Protein AF-A0A7K3YGT2-F1 (afdb_monomer_lite)

Foldseek 3Di:
DDPVLLVVLVVVVVVVCVVVVHDQDPPVVVSSVQSVQQSVCCVVPVGSPGSVDDDPPDPD

Radius of gyration: 11.77 Å; chains: 1; bounding box: 29×22×28 Å

pLDDT: mean 93.7, std 6.67, range [66.88, 98.44]

Secondary structure (DSSP, 8-state):
--HHHHHHHHHHHHHHHHHHT----S-HHHHHHHHHHHHHHHHHHSS---TTS---SS--

Sequence (60 aa):
MSEEKIEEERTRAKVYAKEKGFILNVNEKQLETVLRGLARNRERFGEPYCPCRLRSGDPE

Structure (mmCIF, N/CA/C/O backbone):
data_AF-A0A7K3YGT2-F1
#
_entry.id   AF-A0A7K3YGT2-F1
#
loop_
_atom_site.group_PDB
_atom_site.id
_atom_site.type_symbol
_atom_site.label_atom_id
_atom_site.label_alt_id
_atom_site.label_comp_id
_atom_site.label_asym_id
_atom_site.label_entity_id
_atom_site.label_seq_id
_atom_site.pdbx_PDB_ins_code
_atom_site.Cartn_x
_atom_site.Cartn_y
_atom_site.Cartn_z
_atom_site.occupancy
_atom_site.B_iso_or_equiv
_atom_site.auth_seq_id
_atom_site.auth_comp_id
_atom_site.auth_asym_id
_atom_site.auth_atom_id
_atom_site.pdbx_PDB_model_num
ATOM 1 N N . MET A 1 1 ? 8.169 10.912 0.381 1.00 68.75 1 MET A N 1
ATOM 2 C CA . MET A 1 1 ? 6.911 10.192 0.631 1.00 68.75 1 MET A CA 1
ATOM 3 C C . MET A 1 1 ? 5.965 11.049 1.456 1.00 68.75 1 MET A C 1
ATOM 5 O O . MET A 1 1 ? 6.173 11.215 2.653 1.00 68.75 1 MET A O 1
ATOM 9 N N . SER A 1 2 ? 4.988 11.654 0.789 1.00 81.19 2 SER A N 1
ATOM 10 C CA . SER A 1 2 ? 3.947 12.484 1.400 1.00 81.19 2 SER A CA 1
ATOM 11 C C . SER A 1 2 ? 2.888 11.624 2.097 1.00 81.19 2 SER A C 1
ATOM 13 O O . SER A 1 2 ? 2.612 10.507 1.659 1.00 81.19 2 SER A O 1
ATOM 15 N N . GLU A 1 3 ? 2.279 12.148 3.165 1.00 87.44 3 GLU A N 1
ATOM 16 C CA . GLU A 1 3 ? 1.135 11.500 3.832 1.00 87.44 3 GLU A CA 1
ATOM 17 C C . GLU A 1 3 ? -0.041 11.291 2.869 1.00 87.44 3 GLU A C 1
ATOM 19 O O . GLU A 1 3 ? -0.700 10.256 2.907 1.00 87.44 3 GLU A O 1
ATOM 24 N N . GLU A 1 4 ? -0.209 12.213 1.920 1.00 91.88 4 GLU A N 1
ATOM 25 C CA . GLU A 1 4 ? -1.184 12.136 0.829 1.00 91.88 4 GLU A CA 1
ATOM 26 C C . GLU A 1 4 ? -1.097 10.818 0.040 1.00 91.88 4 GLU A C 1
ATOM 28 O O . GLU A 1 4 ? -2.101 10.132 -0.131 1.00 91.88 4 GLU A O 1
ATOM 33 N N . LYS A 1 5 ? 0.111 10.384 -0.352 1.00 92.31 5 LYS A N 1
ATOM 34 C CA . LYS A 1 5 ? 0.296 9.136 -1.117 1.00 92.31 5 LYS A CA 1
ATOM 35 C C . LYS A 1 5 ? -0.064 7.888 -0.315 1.00 92.31 5 LYS A C 1
ATOM 37 O O . LYS A 1 5 ? -0.480 6.887 -0.889 1.00 92.31 5 LYS A O 1
ATOM 42 N N . ILE A 1 6 ? 0.122 7.919 1.003 1.00 95.75 6 ILE A N 1
ATOM 43 C CA . ILE A 1 6 ? -0.256 6.794 1.866 1.00 95.75 6 ILE A CA 1
ATOM 44 C C . ILE A 1 6 ? -1.783 6.697 1.931 1.00 95.75 6 ILE A C 1
ATOM 46 O O . ILE A 1 6 ? -2.323 5.593 1.841 1.00 95.75 6 ILE A O 1
ATOM 50 N N . GLU A 1 7 ? -2.480 7.832 2.030 1.00 96.62 7 GLU A N 1
ATOM 51 C CA . GLU A 1 7 ? -3.945 7.857 2.047 1.00 96.62 7 GLU A CA 1
ATOM 52 C C . GLU A 1 7 ? -4.555 7.487 0.684 1.00 96.62 7 GLU A C 1
ATOM 54 O O . GLU A 1 7 ? -5.576 6.795 0.634 1.00 96.62 7 GLU A O 1
ATOM 59 N N . GLU A 1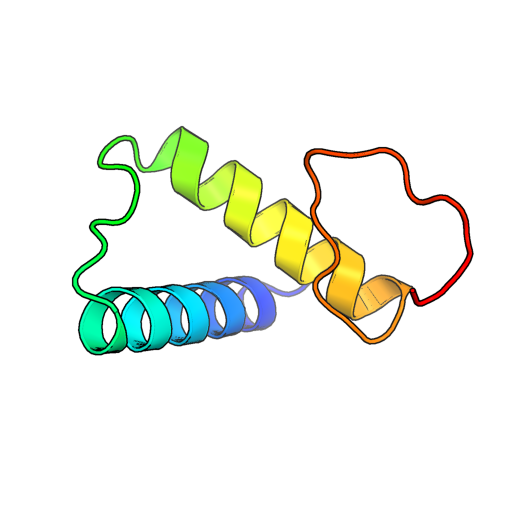 8 ? -3.903 7.842 -0.428 1.00 96.38 8 GLU A N 1
ATOM 60 C CA . GLU A 1 8 ? -4.279 7.342 -1.757 1.00 96.38 8 GLU A CA 1
ATOM 61 C C . GLU A 1 8 ? -4.226 5.810 -1.825 1.00 96.38 8 GLU A C 1
ATOM 63 O O . GLU A 1 8 ? -5.197 5.167 -2.237 1.00 96.38 8 GLU A O 1
ATOM 68 N N . GLU A 1 9 ? -3.113 5.204 -1.394 1.00 96.94 9 GLU A N 1
ATOM 69 C CA . GLU A 1 9 ? -2.975 3.744 -1.374 1.00 96.94 9 GLU A CA 1
ATOM 70 C C . GLU A 1 9 ? -3.973 3.103 -0.398 1.00 96.94 9 GLU A C 1
ATOM 72 O O . GLU A 1 9 ? -4.531 2.042 -0.690 1.00 96.94 9 GLU A O 1
ATOM 77 N N . ARG A 1 10 ? -4.288 3.770 0.723 1.00 97.56 10 ARG A N 1
ATOM 78 C CA . ARG A 1 10 ? -5.329 3.323 1.661 1.00 97.56 10 ARG A CA 1
ATOM 79 C C . ARG A 1 10 ? -6.708 3.317 1.011 1.00 97.56 10 ARG A C 1
ATOM 81 O O . ARG A 1 10 ? -7.457 2.350 1.165 1.00 97.56 10 ARG A O 1
ATOM 88 N N . THR A 1 11 ? -7.038 4.374 0.277 1.00 97.94 11 THR A N 1
ATOM 89 C CA . THR A 1 11 ? -8.308 4.504 -0.442 1.00 97.94 11 THR A CA 1
ATOM 90 C C . THR A 1 11 ? -8.425 3.434 -1.524 1.00 97.94 11 THR A C 1
ATOM 92 O O . THR A 1 11 ? -9.424 2.712 -1.556 1.00 97.94 11 THR A O 1
ATOM 95 N N . ARG A 1 12 ? -7.377 3.241 -2.338 1.00 97.19 12 ARG A N 1
ATOM 96 C CA . ARG A 1 12 ? -7.315 2.160 -3.338 1.00 97.19 12 ARG A CA 1
ATOM 97 C C . ARG A 1 12 ? -7.500 0.784 -2.708 1.00 97.19 12 ARG A C 1
ATOM 99 O O . ARG A 1 12 ? -8.314 0.002 -3.193 1.00 97.19 12 ARG A O 1
ATOM 106 N N . ALA A 1 13 ? -6.792 0.500 -1.614 1.00 97.50 13 ALA A N 1
ATOM 107 C CA . ALA A 1 13 ? -6.884 -0.779 -0.919 1.00 97.50 13 ALA A CA 1
ATOM 108 C C . ALA A 1 13 ? -8.299 -1.041 -0.380 1.00 97.50 13 ALA A C 1
ATOM 110 O O . ALA A 1 13 ? -8.803 -2.154 -0.514 1.00 97.50 13 ALA A O 1
ATOM 111 N N . LYS A 1 14 ? -8.971 -0.024 0.178 1.00 97.94 14 LYS A N 1
ATOM 112 C CA . LYS A 1 14 ? -10.361 -0.134 0.654 1.00 97.94 14 LYS A CA 1
ATOM 113 C C . LYS A 1 14 ? -11.348 -0.413 -0.476 1.00 97.94 14 LYS A C 1
ATOM 115 O O . LYS A 1 14 ? -12.208 -1.277 -0.316 1.00 97.94 14 LYS A O 1
ATOM 120 N N . VAL A 1 15 ? -11.234 0.308 -1.593 1.00 98.31 15 VAL A N 1
ATOM 121 C CA . VAL A 1 15 ? -12.097 0.102 -2.768 1.00 98.31 15 VAL A CA 1
ATOM 122 C C . VAL A 1 15 ? -11.909 -1.313 -3.305 1.00 98.31 15 VAL A C 1
AT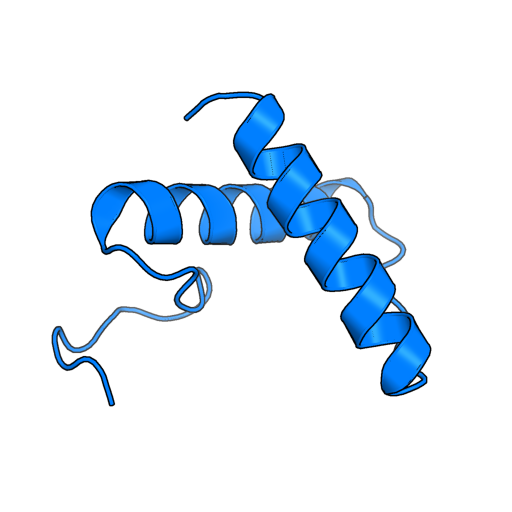OM 124 O O . VAL A 1 15 ? -12.879 -2.060 -3.391 1.00 98.31 15 VAL A O 1
ATOM 127 N N . TYR A 1 16 ? -10.661 -1.720 -3.541 1.00 97.94 16 TYR A N 1
ATOM 128 C CA . TYR A 1 16 ? -10.345 -3.050 -4.053 1.00 97.94 16 TYR A CA 1
ATOM 129 C C . TYR A 1 16 ? -10.813 -4.167 -3.110 1.00 97.94 16 TYR A C 1
ATOM 131 O O . TYR A 1 16 ? -11.396 -5.158 -3.549 1.00 97.94 16 TYR A O 1
ATOM 139 N N . ALA A 1 17 ? -10.613 -3.998 -1.800 1.00 98.06 17 ALA A N 1
ATOM 140 C CA . ALA A 1 17 ? -11.083 -4.955 -0.808 1.00 98.06 17 ALA A CA 1
ATOM 141 C C . ALA A 1 17 ? -12.613 -5.087 -0.832 1.00 98.06 17 ALA A C 1
ATOM 143 O O . ALA A 1 17 ? -13.126 -6.203 -0.868 1.00 98.06 17 ALA A O 1
ATOM 144 N N . LYS A 1 18 ? -13.343 -3.967 -0.909 1.00 98.06 18 LYS A N 1
ATOM 145 C CA . LYS A 1 18 ? -14.808 -3.966 -1.013 1.00 98.06 18 LYS A CA 1
ATOM 146 C C . LYS A 1 18 ? -15.297 -4.654 -2.289 1.00 98.06 18 LYS A C 1
ATOM 148 O O . LYS A 1 18 ? -16.208 -5.472 -2.216 1.00 98.06 18 LYS A O 1
ATOM 153 N N . GLU A 1 19 ? -14.694 -4.351 -3.435 1.00 98.44 19 GLU A N 1
ATOM 154 C CA . GLU A 1 19 ? -15.060 -4.944 -4.730 1.00 98.44 19 GLU A CA 1
ATOM 155 C C . GLU A 1 19 ? -14.823 -6.457 -4.781 1.00 98.44 19 GLU A C 1
ATOM 157 O O . GLU A 1 19 ? -15.549 -7.176 -5.466 1.00 98.44 19 GLU A O 1
ATOM 162 N N . LYS A 1 20 ? -13.808 -6.947 -4.063 1.00 98.06 20 LYS A N 1
ATOM 163 C CA . LYS A 1 20 ? -13.423 -8.365 -4.049 1.00 98.06 20 LYS A CA 1
ATOM 164 C C . LYS A 1 20 ? -13.935 -9.143 -2.836 1.00 98.06 20 LYS A C 1
ATOM 166 O O . LYS A 1 20 ? -13.707 -10.346 -2.761 1.00 98.06 20 LYS A O 1
ATOM 171 N N . GLY A 1 21 ? -14.613 -8.487 -1.893 1.00 97.81 21 GLY A N 1
ATOM 172 C CA . GLY A 1 21 ? -15.051 -9.108 -0.640 1.00 97.81 21 GLY A CA 1
ATOM 173 C C . GLY A 1 21 ? -13.900 -9.461 0.310 1.00 97.81 21 GLY A C 1
ATOM 174 O O . GLY A 1 21 ? -14.041 -10.352 1.145 1.00 97.81 21 GLY A O 1
ATOM 175 N N . PHE A 1 22 ? -12.754 -8.791 0.184 1.00 97.88 22 PHE A N 1
ATOM 176 C CA . PHE A 1 22 ? -11.629 -8.949 1.100 1.00 97.88 22 PHE A CA 1
ATOM 177 C C . PHE A 1 22 ? -11.774 -8.046 2.322 1.00 97.88 22 PHE A C 1
ATOM 179 O O . PHE A 1 22 ? -12.401 -6.987 2.283 1.00 97.88 22 PHE A O 1
ATOM 186 N N . ILE A 1 23 ? -11.125 -8.452 3.409 1.00 97.38 23 ILE A N 1
ATOM 187 C CA . ILE A 1 23 ? -11.008 -7.661 4.630 1.00 97.38 23 ILE A CA 1
ATOM 188 C C . ILE A 1 23 ? -9.547 -7.234 4.757 1.00 97.38 23 ILE A C 1
ATOM 190 O O . ILE A 1 23 ? -8.641 -8.066 4.685 1.00 97.38 23 ILE A O 1
ATOM 194 N N . LEU A 1 24 ? -9.313 -5.930 4.919 1.00 97.62 24 LEU A N 1
ATOM 195 C CA . LEU A 1 24 ? -7.976 -5.424 5.225 1.00 97.62 24 LEU A CA 1
ATOM 196 C C . LEU A 1 24 ? -7.542 -5.898 6.612 1.00 97.62 24 LEU A C 1
ATOM 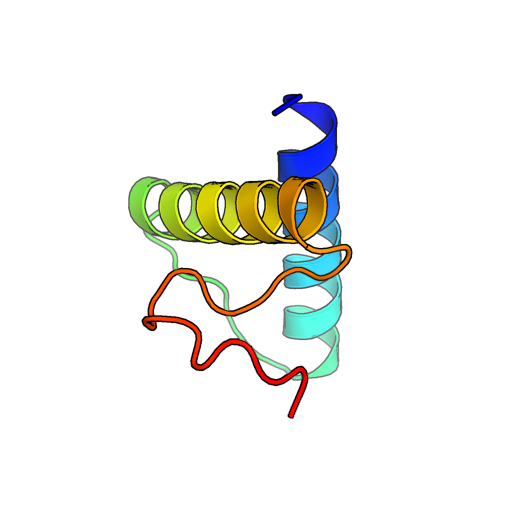198 O O . LEU A 1 24 ? -8.366 -6.144 7.490 1.00 97.62 24 LEU A O 1
ATOM 202 N N . ASN A 1 25 ? -6.233 -6.010 6.814 1.00 97.56 25 ASN A N 1
ATOM 203 C CA . ASN A 1 25 ? -5.691 -6.454 8.089 1.00 97.56 25 ASN A CA 1
ATOM 204 C C . ASN A 1 25 ? -6.156 -5.532 9.231 1.00 97.56 25 ASN A C 1
ATOM 206 O O . ASN A 1 25 ? -5.933 -4.325 9.183 1.00 97.56 25 ASN A O 1
ATOM 210 N N . VAL A 1 26 ? -6.769 -6.122 10.259 1.00 97.25 26 VAL A N 1
ATOM 211 C CA . VAL A 1 26 ? -7.273 -5.419 11.452 1.00 97.25 26 VAL A CA 1
ATOM 212 C C . VAL A 1 26 ? -6.156 -4.817 12.305 1.00 97.25 26 VAL A C 1
ATOM 214 O O . VAL A 1 26 ? -6.389 -3.906 13.096 1.00 97.25 26 VAL A O 1
ATOM 217 N N . ASN A 1 27 ? -4.927 -5.319 12.165 1.00 98.19 27 ASN A N 1
ATOM 218 C CA . ASN A 1 27 ? -3.762 -4.725 12.798 1.00 98.19 27 ASN A CA 1
ATOM 219 C C . ASN A 1 27 ? -3.326 -3.484 12.008 1.00 98.19 27 ASN A C 1
ATOM 221 O O . ASN A 1 27 ? -2.570 -3.586 11.039 1.00 98.19 27 ASN A O 1
ATOM 225 N N . GLU A 1 28 ? -3.770 -2.310 12.462 1.00 96.19 28 GLU A N 1
ATOM 226 C CA . GLU A 1 28 ? -3.498 -1.027 11.801 1.00 96.19 28 GLU A CA 1
ATOM 227 C C . GLU A 1 28 ? -2.001 -0.764 11.598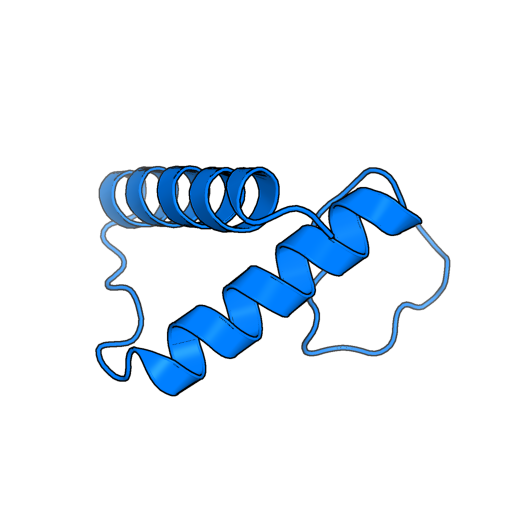 1.00 96.19 28 GLU A C 1
ATOM 229 O O . GLU A 1 28 ? -1.616 -0.282 10.540 1.00 96.19 28 GLU A O 1
ATOM 234 N N . LYS A 1 29 ? -1.124 -1.161 12.534 1.00 97.06 29 LYS A N 1
ATOM 235 C CA . LYS A 1 29 ? 0.330 -0.972 12.363 1.00 97.06 29 LYS A CA 1
ATOM 236 C C . LYS A 1 29 ? 0.883 -1.792 11.197 1.00 97.06 29 LYS A C 1
ATOM 238 O O . LYS A 1 29 ? 1.728 -1.312 10.439 1.00 97.06 29 LYS A O 1
ATOM 243 N N . GLN A 1 30 ? 0.426 -3.036 11.048 1.00 97.62 30 GLN A N 1
ATOM 244 C CA . GLN A 1 30 ? 0.843 -3.889 9.932 1.00 97.62 30 GLN A CA 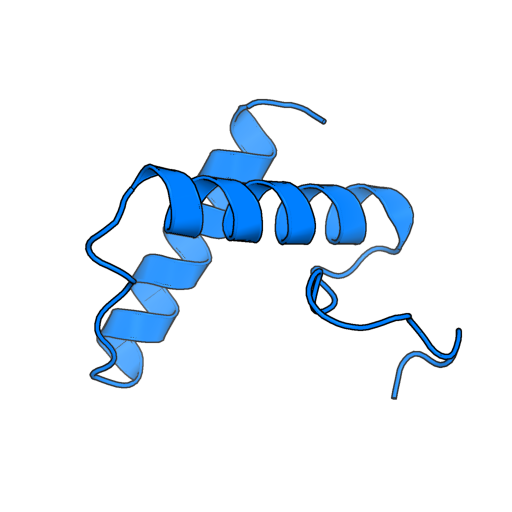1
ATOM 245 C C . GLN A 1 30 ? 0.262 -3.386 8.611 1.00 97.62 30 GLN A C 1
ATOM 247 O O . GLN A 1 30 ? 0.987 -3.304 7.620 1.00 97.62 30 GLN A O 1
ATOM 252 N N . LEU A 1 31 ? -1.019 -3.008 8.609 1.00 97.69 31 LEU A N 1
ATOM 253 C CA . LEU A 1 31 ? -1.680 -2.423 7.447 1.00 97.69 31 LEU A CA 1
ATOM 254 C C . LEU A 1 31 ? -0.944 -1.161 6.978 1.00 97.69 31 LEU A C 1
ATOM 256 O O . LEU A 1 31 ? -0.565 -1.064 5.81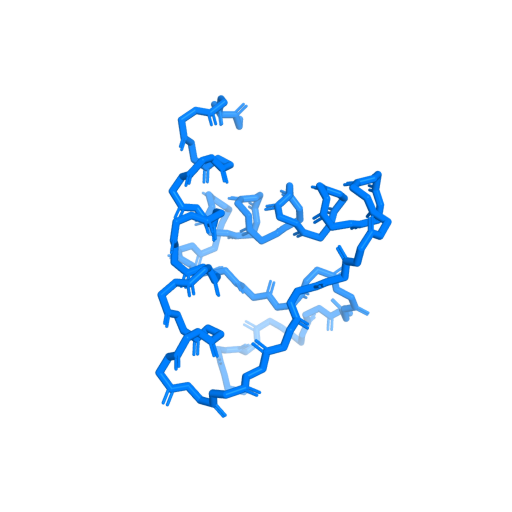3 1.00 97.69 31 LEU A O 1
ATOM 260 N N . GLU A 1 32 ? -0.665 -0.237 7.893 1.00 97.12 32 GLU A N 1
ATOM 261 C CA . GLU A 1 32 ? 0.057 1.002 7.615 1.00 97.12 32 GLU A CA 1
ATOM 262 C C . GLU A 1 32 ? 1.468 0.736 7.074 1.00 97.12 32 GLU A C 1
ATOM 264 O O . GLU A 1 32 ? 1.901 1.391 6.126 1.00 97.12 32 GLU A O 1
ATOM 269 N N . THR A 1 33 ? 2.172 -0.266 7.610 1.00 97.50 33 THR A N 1
ATOM 270 C CA . THR A 1 33 ? 3.502 -0.658 7.116 1.00 97.50 33 THR A CA 1
ATOM 271 C C . THR A 1 33 ? 3.456 -1.077 5.644 1.00 97.50 33 THR A C 1
ATOM 273 O O . THR A 1 33 ? 4.297 -0.646 4.849 1.00 97.50 33 THR A O 1
ATOM 276 N N . VAL A 1 34 ? 2.456 -1.874 5.254 1.00 97.81 34 VAL A N 1
ATOM 277 C CA . VAL A 1 34 ? 2.274 -2.299 3.857 1.00 97.81 34 VAL A CA 1
ATOM 278 C C . VAL A 1 34 ? 1.888 -1.112 2.972 1.00 97.81 34 VAL A C 1
ATOM 280 O O . VAL A 1 34 ? 2.493 -0.932 1.918 1.00 97.81 34 VAL A O 1
ATOM 283 N N . LEU A 1 35 ? 0.955 -0.262 3.412 1.00 97.88 35 LEU A N 1
ATOM 284 C CA . LEU A 1 35 ? 0.528 0.933 2.669 1.00 97.88 35 LEU A CA 1
ATOM 285 C C . LEU A 1 35 ? 1.689 1.906 2.422 1.00 97.88 35 LEU A C 1
ATOM 287 O O . LEU A 1 35 ? 1.878 2.376 1.301 1.00 97.88 35 LEU A O 1
ATOM 291 N N . ARG A 1 36 ? 2.532 2.140 3.434 1.00 97.31 36 ARG A N 1
ATOM 292 C CA . ARG A 1 36 ? 3.768 2.928 3.299 1.00 97.31 36 ARG A CA 1
ATOM 293 C C . ARG A 1 36 ? 4.722 2.309 2.279 1.00 97.31 36 ARG A C 1
ATOM 295 O O . ARG A 1 36 ? 5.311 3.025 1.474 1.00 97.31 36 ARG A O 1
ATOM 302 N N . GLY A 1 37 ? 4.869 0.987 2.289 1.00 96.62 37 GLY A N 1
ATOM 303 C CA . GLY A 1 37 ? 5.688 0.273 1.313 1.00 96.62 37 GLY A CA 1
ATOM 304 C C . GLY A 1 37 ? 5.175 0.418 -0.126 1.00 96.62 37 GLY A C 1
ATOM 305 O O . GLY A 1 37 ? 5.966 0.702 -1.027 1.00 96.62 37 GLY A O 1
ATOM 306 N N . LEU A 1 38 ? 3.862 0.284 -0.331 1.00 97.00 38 LEU A N 1
ATOM 307 C CA . LEU A 1 38 ? 3.206 0.476 -1.630 1.00 97.00 38 LEU A CA 1
ATOM 308 C C . LEU A 1 38 ? 3.398 1.909 -2.142 1.00 97.00 38 LEU A C 1
ATOM 310 O O . LEU A 1 38 ? 3.883 2.103 -3.258 1.00 97.00 38 LEU A O 1
ATOM 314 N N . ALA A 1 39 ? 3.125 2.908 -1.297 1.00 96.88 39 ALA A N 1
ATOM 315 C CA . ALA A 1 39 ? 3.299 4.320 -1.632 1.00 96.88 39 ALA A CA 1
ATOM 316 C C . ALA A 1 39 ? 4.757 4.647 -1.997 1.00 96.88 39 ALA A C 1
ATOM 318 O O . ALA A 1 39 ? 5.018 5.344 -2.982 1.00 96.88 39 ALA A O 1
ATOM 319 N N . ARG A 1 40 ? 5.724 4.093 -1.251 1.00 95.69 40 ARG A N 1
ATOM 320 C CA . ARG A 1 40 ? 7.157 4.244 -1.543 1.00 95.69 40 ARG A CA 1
ATOM 321 C C . ARG A 1 40 ? 7.522 3.653 -2.900 1.00 95.69 40 ARG A C 1
ATOM 323 O O . ARG A 1 40 ? 8.292 4.263 -3.638 1.00 95.69 40 ARG A O 1
ATOM 330 N N . ASN A 1 41 ? 7.014 2.466 -3.216 1.00 94.88 41 ASN A N 1
ATOM 331 C CA . ASN A 1 41 ? 7.313 1.807 -4.483 1.00 94.88 41 ASN A CA 1
ATOM 332 C C . ASN A 1 41 ? 6.692 2.557 -5.661 1.00 94.88 41 ASN A C 1
ATOM 334 O O . ASN A 1 41 ? 7.386 2.775 -6.651 1.00 94.88 41 ASN A O 1
ATOM 338 N N . ARG A 1 42 ? 5.466 3.061 -5.508 1.00 94.12 42 ARG A N 1
ATOM 339 C CA . ARG A 1 42 ? 4.821 3.910 -6.513 1.00 94.12 42 ARG A CA 1
ATOM 340 C C . ARG A 1 42 ? 5.602 5.194 -6.764 1.00 94.12 42 ARG A C 1
ATOM 342 O O . ARG A 1 42 ? 5.842 5.556 -7.907 1.00 94.12 42 ARG A O 1
ATOM 349 N N . GLU A 1 43 ? 6.076 5.844 -5.702 1.00 93.62 43 GLU A N 1
ATOM 350 C CA . GLU A 1 43 ? 6.914 7.044 -5.811 1.00 93.62 43 GLU A CA 1
ATOM 351 C C . GLU A 1 43 ? 8.254 6.780 -6.512 1.00 93.62 43 GLU A C 1
ATOM 353 O O . GLU A 1 43 ? 8.718 7.628 -7.267 1.00 93.62 43 GLU A O 1
ATOM 358 N N . ARG A 1 44 ? 8.878 5.620 -6.282 1.00 92.44 44 ARG A N 1
ATOM 359 C CA . ARG A 1 44 ? 10.199 5.299 -6.848 1.00 92.44 44 ARG A CA 1
ATOM 360 C C . ARG A 1 44 ? 10.152 4.687 -8.243 1.00 92.44 44 ARG A C 1
ATOM 362 O O . ARG A 1 44 ? 11.118 4.834 -8.984 1.00 92.44 44 ARG A O 1
ATOM 369 N N . PHE A 1 45 ? 9.094 3.948 -8.564 1.00 92.19 45 PHE A N 1
ATOM 370 C CA . PHE A 1 45 ? 9.050 3.059 -9.726 1.00 92.19 45 PHE A CA 1
ATOM 371 C C . PHE A 1 45 ? 7.814 3.258 -10.610 1.00 92.19 45 PHE A C 1
ATOM 373 O O . PHE A 1 45 ? 7.628 2.497 -11.552 1.00 92.19 45 PHE A O 1
ATOM 380 N N . GLY A 1 46 ? 6.958 4.233 -10.297 1.00 92.06 46 GLY A N 1
ATOM 381 C CA . GLY A 1 46 ? 5.720 4.517 -11.026 1.00 92.06 46 GLY A CA 1
ATOM 382 C C . GLY A 1 46 ? 4.519 3.687 -10.568 1.00 92.06 46 GLY A C 1
ATOM 383 O O . GLY A 1 46 ? 3.398 4.174 -10.637 1.00 92.06 46 GLY A O 1
ATOM 384 N N . GLU A 1 47 ? 4.745 2.493 -10.008 1.00 92.50 47 GLU A N 1
ATOM 385 C CA . GLU A 1 47 ? 3.686 1.550 -9.618 1.00 92.50 47 GLU A CA 1
ATOM 386 C C . GLU A 1 47 ? 3.851 1.012 -8.182 1.00 92.50 47 GLU A C 1
ATOM 388 O O . GLU A 1 47 ? 4.981 0.869 -7.696 1.00 92.50 47 GLU A O 1
ATOM 393 N N . PRO A 1 48 ? 2.750 0.682 -7.471 1.00 94.00 48 PRO A N 1
ATOM 394 C CA . PRO A 1 48 ? 2.777 0.190 -6.092 1.00 94.00 48 PRO A CA 1
ATOM 395 C C . PRO A 1 48 ? 3.157 -1.303 -6.029 1.00 94.00 48 PRO A C 1
ATOM 397 O O . PRO A 1 48 ? 2.386 -2.145 -5.574 1.00 94.00 48 PRO A O 1
ATOM 400 N N . TYR A 1 49 ? 4.356 -1.654 -6.500 1.00 94.94 49 TYR A N 1
ATOM 401 C CA . TYR A 1 49 ? 4.876 -3.027 -6.445 1.00 94.94 49 TYR A CA 1
ATOM 402 C C . TYR A 1 49 ? 4.864 -3.594 -5.015 1.00 94.94 49 TYR A C 1
ATOM 404 O O . TYR A 1 49 ? 5.026 -2.826 -4.059 1.00 94.94 49 TYR A O 1
ATOM 412 N N . CYS A 1 50 ? 4.739 -4.926 -4.846 1.00 94.56 50 CYS A N 1
ATOM 413 C CA . CYS A 1 50 ? 4.650 -5.501 -3.495 1.00 94.56 50 CYS A CA 1
ATOM 414 C C . CYS A 1 50 ? 5.868 -5.099 -2.655 1.00 94.56 50 CYS A C 1
ATOM 416 O O . CYS A 1 50 ? 6.992 -5.461 -3.006 1.00 94.56 50 CYS A O 1
ATOM 418 N N . PRO A 1 51 ? 5.673 -4.436 -1.503 1.00 95.19 51 PRO A N 1
ATOM 419 C CA . PRO A 1 51 ? 6.775 -4.109 -0.603 1.00 95.19 51 PRO A CA 1
ATOM 420 C C . PRO A 1 51 ? 7.307 -5.337 0.145 1.00 95.19 51 PRO A C 1
ATOM 422 O O . PRO A 1 51 ? 8.337 -5.268 0.804 1.00 95.19 51 PRO A O 1
ATOM 425 N N . CYS A 1 52 ? 6.592 -6.456 0.047 1.00 95.62 52 CYS A N 1
ATOM 426 C CA . CYS A 1 52 ? 6.881 -7.724 0.693 1.00 95.62 52 CYS A CA 1
ATOM 427 C C . CYS A 1 52 ? 7.884 -8.608 -0.065 1.00 95.62 52 CYS A C 1
ATOM 429 O O . CYS A 1 52 ? 8.248 -9.674 0.426 1.00 95.62 52 CYS A O 1
ATOM 431 N N . ARG A 1 53 ? 8.272 -8.217 -1.284 1.00 91.31 53 ARG A N 1
ATOM 432 C CA . ARG A 1 53 ? 9.156 -8.991 -2.162 1.00 91.31 53 ARG A CA 1
ATOM 433 C C . ARG A 1 53 ? 10.302 -8.119 -2.646 1.00 91.31 53 ARG A C 1
ATOM 435 O O . ARG A 1 53 ? 10.135 -6.919 -2.859 1.00 91.31 53 ARG A O 1
ATOM 442 N N . LEU A 1 54 ? 11.459 -8.743 -2.856 1.00 89.56 54 LEU A N 1
ATOM 443 C CA . LEU A 1 54 ? 12.533 -8.115 -3.613 1.00 89.56 54 LEU A CA 1
ATOM 444 C C . LEU A 1 54 ? 12.080 -8.005 -5.073 1.00 89.56 54 LEU A C 1
ATOM 446 O O . LEU A 1 54 ? 11.639 -8.996 -5.653 1.00 89.56 54 LEU A O 1
ATOM 450 N N . ARG A 1 55 ? 12.153 -6.805 -5.654 1.00 86.50 55 ARG A N 1
ATOM 451 C CA . ARG A 1 55 ? 11.842 -6.613 -7.075 1.00 86.50 55 ARG A CA 1
ATOM 452 C C . ARG A 1 55 ? 12.917 -7.283 -7.932 1.00 86.50 55 ARG A C 1
ATOM 454 O O . ARG A 1 55 ? 14.099 -7.103 -7.656 1.00 86.50 55 ARG A O 1
ATOM 461 N N . SER A 1 56 ? 12.497 -7.985 -8.981 1.00 87.56 56 SER A N 1
ATOM 462 C CA . SER A 1 56 ? 13.373 -8.510 -10.040 1.00 87.56 56 SER A CA 1
ATOM 463 C C . SER A 1 56 ? 14.024 -7.389 -10.856 1.00 87.56 56 SER A C 1
ATOM 465 O O . SER A 1 56 ? 15.148 -7.537 -11.316 1.00 87.56 56 SER A O 1
ATOM 467 N N . GLY A 1 57 ? 13.337 -6.250 -10.986 1.00 83.38 57 GLY A N 1
ATOM 468 C CA . GLY A 1 57 ? 13.720 -5.155 -11.880 1.00 83.38 57 GLY A CA 1
ATOM 469 C C . GLY A 1 57 ? 12.842 -5.121 -13.127 1.00 83.38 57 GLY A C 1
ATOM 470 O O . GLY A 1 57 ? 12.570 -4.034 -13.634 1.00 83.38 57 GLY A O 1
ATOM 471 N N . ASP A 1 58 ? 12.303 -6.275 -13.514 1.00 83.88 58 ASP A N 1
ATOM 472 C CA . ASP A 1 58 ? 11.290 -6.401 -14.552 1.00 83.88 58 ASP A CA 1
ATOM 473 C C . ASP A 1 58 ? 9.920 -5.880 -14.071 1.00 83.88 58 ASP A C 1
ATOM 475 O O . ASP A 1 58 ? 9.598 -5.974 -12.876 1.00 83.88 58 ASP A O 1
ATOM 479 N N . PRO A 1 59 ? 9.126 -5.259 -14.962 1.00 76.38 59 PRO A N 1
ATOM 480 C CA . PRO A 1 59 ? 7.755 -4.853 -14.653 1.00 76.38 59 PRO A CA 1
ATOM 481 C C . PRO A 1 59 ? 6.779 -6.029 -14.481 1.00 76.38 59 PRO A C 1
ATOM 483 O O . PRO A 1 59 ? 5.772 -5.850 -13.796 1.00 76.38 59 PRO A O 1
ATOM 486 N N . GLU A 1 60 ? 7.077 -7.190 -15.081 1.00 66.88 60 GLU A N 1
ATOM 487 C CA . GLU A 1 60 ? 6.267 -8.425 -15.046 1.00 66.88 60 GLU A CA 1
ATOM 488 C C . GLU A 1 60 ? 6.855 -9.505 -14.126 1.00 66.88 60 GLU A C 1
ATOM 490 O O . GLU A 1 60 ? 8.091 -9.717 -14.149 1.00 66.88 60 GLU A O 1
#